Protein AF-A0A4R5DA69-F1 (afdb_monomer_lite)

Sequence (128 aa):
MIDIDRLLYIRHPFDEQHNNQIEALKNFPDHMKEPMAQTFRFGNASYRYYQELDSDPTKEEYEEWLTGLPENIRISEMQRGYQACMGSLPLRRYSLERRDFGMSEYLKKVLNEKDWEDHQKIKNSWNE

Structure (mmCIF, N/CA/C/O backbone):
data_AF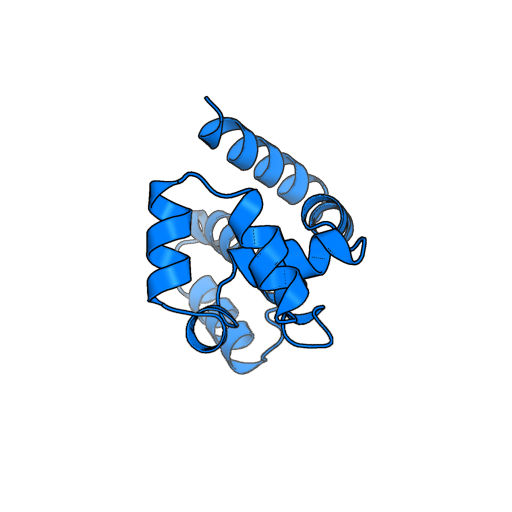-A0A4R5DA69-F1
#
_entry.id   AF-A0A4R5DA69-F1
#
loop_
_atom_site.group_PDB
_atom_site.id
_atom_site.type_symbol
_atom_site.label_atom_id
_atom_site.label_alt_id
_atom_site.label_comp_id
_atom_site.label_asym_id
_atom_site.label_entity_id
_atom_site.label_seq_id
_atom_site.pdbx_PDB_ins_code
_atom_site.Cartn_x
_atom_site.Cartn_y
_atom_site.Cartn_z
_atom_site.occupancy
_atom_site.B_iso_or_equiv
_atom_site.auth_seq_id
_atom_site.auth_comp_id
_atom_site.auth_asym_id
_atom_site.auth_atom_id
_atom_site.pdbx_PDB_model_num
ATOM 1 N N . MET A 1 1 ? 19.863 -7.645 -24.103 1.00 61.84 1 MET A N 1
ATOM 2 C CA . MET A 1 1 ? 18.519 -7.144 -23.749 1.00 61.84 1 MET A CA 1
ATOM 3 C C . MET A 1 1 ? 18.304 -7.399 -22.274 1.00 61.84 1 MET A C 1
ATOM 5 O O . MET A 1 1 ? 18.609 -8.497 -21.830 1.00 61.84 1 MET A O 1
ATOM 9 N N . ILE A 1 2 ? 17.852 -6.392 -21.529 1.00 72.50 2 ILE A N 1
ATOM 10 C CA . ILE A 1 2 ? 17.454 -6.568 -20.130 1.00 72.50 2 ILE A CA 1
ATOM 11 C C . ILE A 1 2 ? 16.219 -7.475 -20.097 1.00 72.50 2 ILE A C 1
ATOM 13 O O . ILE A 1 2 ? 15.290 -7.272 -20.878 1.00 72.50 2 ILE A O 1
ATOM 17 N N . ASP A 1 3 ? 16.239 -8.479 -19.226 1.00 84.06 3 ASP A N 1
ATOM 18 C CA . ASP A 1 3 ? 15.112 -9.379 -18.991 1.00 84.06 3 ASP A CA 1
ATOM 19 C C . ASP A 1 3 ? 14.064 -8.660 -18.128 1.00 84.06 3 ASP A C 1
ATOM 21 O O . ASP A 1 3 ? 14.208 -8.551 -16.910 1.00 84.06 3 ASP A O 1
ATOM 25 N N . ILE A 1 4 ? 13.044 -8.101 -18.783 1.00 82.88 4 ILE A N 1
ATOM 26 C CA . ILE A 1 4 ? 12.005 -7.280 -18.143 1.00 82.88 4 ILE A CA 1
ATOM 27 C C . ILE A 1 4 ? 11.120 -8.118 -17.216 1.00 82.88 4 ILE A C 1
ATOM 29 O O . ILE A 1 4 ? 10.700 -7.620 -16.172 1.00 82.88 4 ILE A O 1
ATOM 33 N N . ASP A 1 5 ? 10.889 -9.389 -17.541 1.00 78.00 5 ASP A N 1
ATOM 34 C CA . ASP A 1 5 ? 10.085 -10.270 -16.694 1.00 78.00 5 ASP A CA 1
ATOM 35 C C . ASP A 1 5 ? 10.817 -10.565 -15.381 1.00 78.00 5 ASP A C 1
ATOM 37 O O . ASP A 1 5 ? 10.209 -10.555 -14.308 1.00 78.00 5 ASP A O 1
ATOM 41 N N . ARG A 1 6 ? 12.150 -10.699 -15.430 1.00 86.50 6 ARG A N 1
ATOM 42 C CA . ARG A 1 6 ? 12.980 -10.777 -14.221 1.00 86.50 6 ARG A CA 1
ATOM 43 C C . ARG A 1 6 ? 12.952 -9.485 -13.397 1.00 86.50 6 ARG A C 1
ATOM 45 O O . ARG A 1 6 ? 13.023 -9.555 -12.168 1.00 86.50 6 ARG A O 1
ATOM 52 N N . LEU A 1 7 ? 12.828 -8.317 -14.035 1.00 90.81 7 LEU A N 1
ATOM 53 C CA . LEU A 1 7 ? 12.725 -7.036 -13.325 1.00 90.81 7 LEU A CA 1
ATOM 54 C C . LEU A 1 7 ? 11.431 -6.900 -12.515 1.00 90.81 7 LEU A C 1
ATOM 56 O O . LEU A 1 7 ? 11.423 -6.191 -11.511 1.00 90.81 7 LEU A O 1
ATOM 60 N N . LEU A 1 8 ? 10.341 -7.560 -12.907 1.00 93.88 8 LEU A N 1
ATOM 61 C CA . LEU A 1 8 ? 9.040 -7.462 -12.234 1.00 93.88 8 LEU A CA 1
ATOM 62 C C . LEU A 1 8 ? 8.647 -8.757 -11.515 1.00 93.88 8 LEU A C 1
ATOM 64 O O . LEU A 1 8 ? 7.510 -9.220 -11.614 1.00 93.88 8 LEU A O 1
ATOM 68 N N . TYR A 1 9 ? 9.570 -9.311 -10.721 1.00 94.88 9 TYR A N 1
ATOM 69 C CA . TYR A 1 9 ? 9.323 -10.529 -9.936 1.00 94.88 9 TYR A CA 1
ATOM 70 C C . TYR A 1 9 ? 8.154 -10.399 -8.937 1.00 94.88 9 TYR A C 1
ATOM 72 O O . TYR A 1 9 ? 7.528 -11.396 -8.581 1.00 94.88 9 TYR A O 1
ATOM 80 N N . ILE A 1 10 ? 7.801 -9.174 -8.530 1.00 96.00 10 ILE A N 1
ATOM 81 C CA . ILE A 1 10 ? 6.543 -8.883 -7.829 1.00 96.00 10 ILE A CA 1
ATOM 82 C C . ILE A 1 10 ? 5.540 -8.333 -8.841 1.00 96.00 10 ILE A C 1
ATOM 84 O O . ILE A 1 10 ? 5.563 -7.144 -9.168 1.00 96.00 10 ILE A O 1
ATOM 88 N N . ARG A 1 11 ? 4.648 -9.194 -9.340 1.00 95.44 11 ARG A N 1
ATOM 89 C CA . ARG A 1 11 ? 3.614 -8.798 -10.314 1.00 95.44 11 ARG A CA 1
ATOM 90 C C . ARG A 1 11 ? 2.510 -7.956 -9.663 1.00 95.44 11 ARG A C 1
ATOM 92 O O . ARG A 1 11 ? 2.227 -8.090 -8.476 1.00 95.44 11 ARG A O 1
ATOM 99 N N . HIS A 1 12 ? 1.799 -7.154 -10.440 1.00 96.56 12 HIS A N 1
ATOM 100 C CA . HIS A 1 12 ? 0.503 -6.642 -9.991 1.00 96.56 12 HIS A CA 1
ATOM 101 C C . HIS A 1 12 ? -0.499 -7.820 -9.916 1.00 96.56 12 HIS A C 1
ATOM 103 O O . HIS A 1 12 ? -0.348 -8.758 -10.700 1.00 96.56 12 HIS A O 1
ATOM 109 N N . PRO A 1 13 ? -1.474 -7.853 -8.984 1.00 95.44 13 PRO A N 1
ATOM 110 C CA . PRO A 1 13 ? -2.467 -8.938 -8.933 1.00 95.44 13 PRO A CA 1
ATOM 111 C C . PRO A 1 13 ? -3.415 -8.970 -10.142 1.00 95.44 13 PRO A C 1
ATOM 113 O O . PRO A 1 13 ? -3.991 -10.009 -10.439 1.00 95.44 13 PRO A O 1
ATOM 116 N N . PHE A 1 14 ? -3.566 -7.846 -10.841 1.00 96.44 14 PHE A N 1
ATOM 117 C CA . PHE A 1 14 ? -4.343 -7.748 -12.078 1.00 96.44 14 PHE A CA 1
ATOM 118 C C . PHE A 1 14 ? -3.431 -7.749 -13.309 1.00 96.44 14 PHE A C 1
ATOM 120 O O . PHE A 1 14 ? -2.486 -6.954 -13.382 1.00 96.44 14 PHE A O 1
ATOM 127 N N . ASP A 1 15 ? -3.745 -8.611 -14.277 1.00 96.44 15 ASP A N 1
ATOM 128 C CA . ASP A 1 15 ? -2.926 -8.833 -15.473 1.00 96.44 15 ASP A CA 1
ATOM 129 C C . ASP A 1 15 ? -2.806 -7.594 -16.359 1.00 96.44 15 ASP A C 1
ATOM 131 O O . ASP A 1 15 ? -1.725 -7.317 -16.872 1.00 96.44 15 ASP A O 1
ATOM 135 N N . GLU A 1 16 ? -3.879 -6.816 -16.511 1.00 97.38 16 GLU A N 1
ATOM 136 C CA . GLU A 1 16 ? -3.865 -5.593 -17.320 1.00 97.38 16 GLU A CA 1
ATOM 137 C C . GLU A 1 16 ? -2.817 -4.598 -16.799 1.00 97.38 16 GLU A C 1
ATOM 139 O O . GLU A 1 16 ? -1.941 -4.151 -17.538 1.00 97.38 16 GLU A O 1
ATOM 144 N N . GLN A 1 17 ? -2.843 -4.308 -15.499 1.00 97.50 17 GLN A N 1
ATOM 145 C CA . GLN A 1 17 ? -1.903 -3.399 -14.849 1.00 97.50 17 GLN A CA 1
ATOM 146 C C . GLN A 1 17 ? -0.477 -3.948 -14.903 1.00 97.50 17 GLN A C 1
ATOM 148 O O . GLN A 1 17 ? 0.463 -3.184 -15.116 1.00 97.50 17 GLN A O 1
ATOM 153 N N . HIS A 1 18 ? -0.298 -5.261 -14.748 1.00 96.56 18 HIS A N 1
ATOM 154 C CA . HIS A 1 18 ? 1.023 -5.862 -14.862 1.00 96.56 18 HIS A CA 1
ATOM 155 C C . HIS A 1 18 ? 1.589 -5.761 -16.287 1.00 96.56 18 HIS A C 1
ATOM 157 O O . HIS A 1 18 ? 2.745 -5.377 -16.468 1.00 96.56 18 HIS A O 1
ATOM 163 N N . ASN A 1 19 ? 0.774 -6.038 -17.305 1.00 96.00 19 ASN A N 1
ATOM 164 C CA . ASN A 1 19 ? 1.176 -5.904 -18.703 1.00 96.00 19 ASN A CA 1
ATOM 165 C C . ASN A 1 19 ? 1.493 -4.441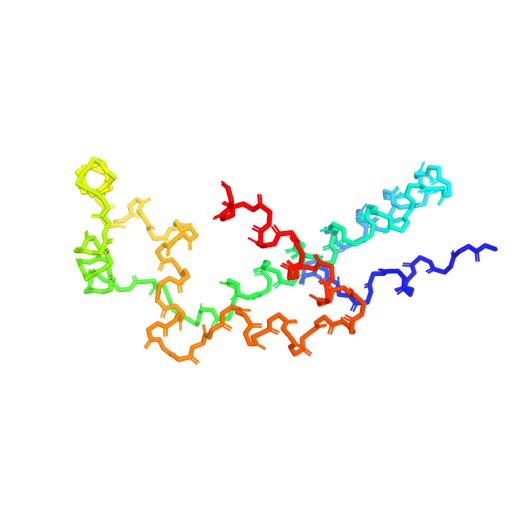 -19.048 1.00 96.00 19 ASN A C 1
ATOM 167 O O . ASN A 1 19 ? 2.498 -4.172 -19.701 1.00 96.00 19 ASN A O 1
ATOM 171 N N . ASN A 1 20 ? 0.722 -3.484 -18.521 1.00 97.12 20 ASN A N 1
ATOM 172 C CA . ASN A 1 20 ? 1.015 -2.057 -18.667 1.00 97.12 20 ASN A CA 1
ATOM 173 C C . ASN A 1 20 ? 2.374 -1.672 -18.047 1.00 97.12 20 ASN A C 1
ATOM 175 O O . ASN A 1 20 ? 3.103 -0.869 -18.628 1.00 97.12 20 ASN A O 1
ATOM 179 N N . GLN A 1 21 ? 2.756 -2.260 -16.905 1.00 97.25 21 GLN A N 1
ATOM 180 C CA . GLN A 1 21 ? 4.083 -2.057 -16.302 1.00 97.25 21 GLN A CA 1
ATOM 181 C C . GLN A 1 21 ? 5.207 -2.629 -17.181 1.00 97.25 21 GLN A C 1
ATOM 183 O O . GLN A 1 21 ? 6.230 -1.968 -17.360 1.00 97.25 21 GLN A O 1
ATOM 188 N N . ILE A 1 22 ? 5.016 -3.819 -17.766 1.00 96.12 22 ILE A N 1
ATOM 189 C CA . ILE A 1 22 ? 5.971 -4.417 -18.716 1.00 96.12 22 ILE A CA 1
ATOM 190 C C . ILE A 1 22 ? 6.162 -3.504 -19.933 1.00 96.12 22 ILE A C 1
ATOM 192 O O . ILE A 1 22 ? 7.298 -3.198 -20.302 1.00 96.12 22 ILE A O 1
ATOM 196 N N . GLU A 1 23 ? 5.069 -3.043 -20.545 1.00 95.94 23 GLU A N 1
ATOM 197 C CA . GLU A 1 23 ? 5.132 -2.154 -21.709 1.00 95.94 23 GLU A CA 1
ATOM 198 C C . GLU A 1 23 ? 5.770 -0.804 -21.364 1.00 95.94 23 GLU A C 1
ATOM 200 O O . GLU A 1 23 ? 6.585 -0.288 -22.132 1.00 95.94 23 GLU A O 1
ATOM 205 N N . ALA A 1 24 ? 5.493 -0.251 -20.181 1.00 95.62 24 ALA A N 1
ATOM 206 C CA . ALA A 1 24 ? 6.176 0.948 -19.708 1.00 95.62 24 ALA A CA 1
ATOM 207 C C . ALA A 1 24 ? 7.696 0.720 -19.604 1.00 95.62 24 ALA A C 1
ATOM 209 O O . ALA A 1 24 ? 8.475 1.506 -20.143 1.00 95.62 24 ALA A O 1
ATOM 210 N N . LEU A 1 25 ? 8.136 -0.386 -18.989 1.00 96.00 25 LEU A N 1
ATOM 211 C CA . LEU A 1 25 ? 9.559 -0.727 -18.859 1.00 96.00 25 LEU A CA 1
ATOM 212 C C . LEU A 1 25 ? 10.259 -0.941 -20.203 1.00 96.00 25 LEU A C 1
ATOM 214 O O . LEU A 1 25 ? 11.422 -0.562 -20.333 1.00 96.00 25 LEU A O 1
ATOM 218 N N . LYS A 1 26 ? 9.581 -1.498 -21.213 1.00 94.50 26 LYS A N 1
ATOM 219 C CA . LYS A 1 26 ? 10.138 -1.625 -22.574 1.00 94.50 26 LYS A CA 1
ATOM 220 C C . LYS A 1 26 ? 10.477 -0.264 -23.183 1.00 94.50 26 LYS A C 1
ATOM 222 O O . LYS A 1 26 ? 11.487 -0.154 -23.875 1.00 94.50 26 LYS A O 1
ATOM 227 N N . ASN A 1 27 ? 9.658 0.745 -22.888 1.00 95.00 27 ASN A N 1
ATOM 228 C CA . ASN A 1 27 ? 9.758 2.088 -23.454 1.00 95.00 27 ASN A CA 1
ATOM 229 C C . ASN A 1 27 ? 10.662 3.042 -22.654 1.00 95.00 27 ASN A C 1
ATOM 231 O O . ASN A 1 27 ? 11.058 4.084 -23.177 1.00 95.00 27 ASN A O 1
ATOM 235 N N . PHE A 1 28 ? 11.023 2.710 -21.410 1.00 94.12 28 PHE A N 1
ATOM 236 C CA . PHE A 1 28 ? 11.980 3.510 -20.644 1.00 94.12 28 PHE A CA 1
ATOM 237 C C . PHE A 1 28 ? 13.415 3.385 -21.191 1.00 94.12 28 PHE A C 1
ATOM 239 O O . PHE A 1 28 ? 13.810 2.312 -21.656 1.00 94.12 28 PHE A O 1
ATOM 246 N N . PRO A 1 29 ? 14.248 4.441 -21.076 1.00 95.19 29 PRO A N 1
ATOM 247 C CA . PRO A 1 29 ? 15.689 4.333 -21.293 1.00 95.19 29 PRO A CA 1
ATOM 248 C C . PRO A 1 29 ? 16.313 3.261 -20.391 1.00 95.19 29 PRO A C 1
ATOM 250 O O . PRO A 1 29 ? 15.893 3.110 -19.246 1.00 95.19 29 PRO A O 1
ATOM 253 N N . ASP A 1 30 ? 17.355 2.564 -20.856 1.00 92.81 30 ASP A N 1
ATOM 254 C CA . ASP A 1 30 ? 17.955 1.438 -20.114 1.00 92.81 30 ASP A CA 1
ATOM 255 C C . ASP A 1 30 ? 18.367 1.799 -18.676 1.00 92.81 30 ASP A C 1
ATOM 257 O O . ASP A 1 30 ? 18.118 1.024 -17.755 1.00 92.81 30 ASP A O 1
ATOM 261 N N . HIS A 1 31 ? 18.908 3.002 -18.455 1.00 93.50 31 HIS A N 1
ATOM 262 C CA . HIS A 1 31 ? 19.303 3.479 -17.123 1.00 93.50 31 HIS A CA 1
ATOM 263 C C . HIS A 1 31 ? 18.118 3.753 -16.175 1.00 93.50 31 HIS A C 1
ATOM 265 O O . HIS A 1 31 ? 18.315 3.841 -14.967 1.00 93.50 31 HIS A O 1
ATOM 271 N N . MET A 1 32 ? 16.895 3.873 -16.703 1.00 95.12 32 MET A N 1
ATOM 272 C CA . MET A 1 32 ? 15.668 4.103 -15.931 1.00 95.12 32 MET A CA 1
ATOM 273 C C . MET A 1 32 ? 14.882 2.820 -15.649 1.00 95.12 32 MET A C 1
ATOM 275 O O . MET A 1 32 ? 14.018 2.827 -14.773 1.00 95.12 32 MET A O 1
ATOM 279 N N . LYS A 1 33 ? 15.164 1.720 -16.360 1.00 95.31 33 LYS A N 1
ATOM 280 C CA . LYS A 1 33 ? 14.378 0.480 -16.250 1.00 95.31 33 LYS A CA 1
ATOM 281 C C . LYS A 1 33 ? 14.425 -0.116 -14.849 1.00 95.31 33 LYS A C 1
ATOM 283 O O . LYS A 1 33 ? 13.377 -0.418 -14.294 1.00 95.31 33 LYS A O 1
ATOM 288 N N . GLU A 1 34 ? 15.611 -0.247 -14.261 1.00 95.25 34 GLU A N 1
ATOM 289 C CA . GLU A 1 34 ? 15.759 -0.801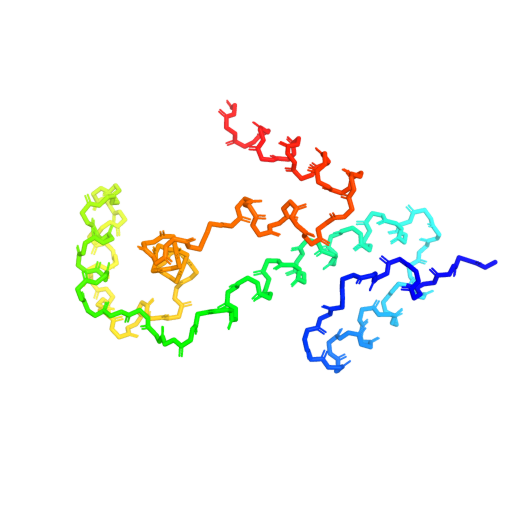 -12.907 1.00 95.25 34 GLU A CA 1
ATOM 290 C C . GLU A 1 34 ? 15.135 0.084 -11.813 1.00 95.25 34 GLU A C 1
ATOM 292 O O . GLU A 1 34 ? 14.304 -0.423 -11.057 1.00 95.25 34 GLU A O 1
ATOM 297 N N . PRO A 1 35 ? 15.431 1.400 -11.737 1.00 94.81 35 PRO A N 1
ATOM 298 C CA . PRO A 1 35 ? 14.781 2.285 -10.766 1.00 94.81 35 PRO A CA 1
ATOM 299 C C . PRO A 1 35 ? 13.249 2.283 -10.868 1.00 94.81 35 PRO A C 1
ATOM 301 O O . PRO A 1 35 ? 12.540 2.250 -9.857 1.00 94.81 35 PRO A O 1
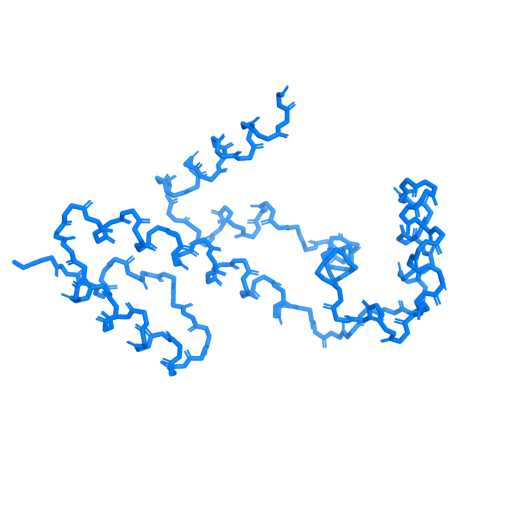ATOM 304 N N . MET A 1 36 ? 12.717 2.278 -12.094 1.00 96.44 36 MET A N 1
ATOM 305 C CA . MET A 1 36 ? 11.273 2.237 -12.305 1.00 96.44 36 MET A CA 1
ATOM 306 C C . MET A 1 36 ? 10.682 0.877 -11.925 1.00 96.44 36 MET A C 1
ATOM 308 O O . MET A 1 36 ? 9.654 0.815 -11.252 1.00 96.44 36 MET A O 1
ATOM 312 N N . ALA A 1 37 ? 11.351 -0.220 -12.288 1.00 97.06 37 ALA A N 1
ATOM 313 C CA . ALA A 1 37 ? 10.925 -1.554 -11.895 1.00 97.06 37 ALA A CA 1
ATOM 314 C C . ALA A 1 37 ? 10.908 -1.705 -10.368 1.00 97.06 37 ALA A C 1
ATOM 316 O O . ALA A 1 37 ? 9.946 -2.249 -9.837 1.00 97.06 37 ALA A O 1
ATOM 317 N N . GLN A 1 38 ? 11.893 -1.160 -9.646 1.00 96.62 38 GLN A N 1
ATOM 318 C CA . GLN A 1 38 ? 11.892 -1.148 -8.178 1.00 96.62 38 GLN A CA 1
ATOM 319 C C . GLN A 1 38 ? 10.662 -0.429 -7.612 1.00 96.62 38 GLN A C 1
ATOM 321 O O . GLN A 1 38 ? 9.995 -0.954 -6.720 1.00 96.62 38 GLN A O 1
ATOM 326 N N . THR A 1 39 ? 10.307 0.723 -8.182 1.00 96.50 39 THR A N 1
ATOM 327 C CA . THR A 1 39 ? 9.105 1.467 -7.780 1.00 96.50 39 THR A CA 1
ATOM 328 C C . THR A 1 39 ? 7.838 0.639 -8.015 1.00 96.50 39 THR A C 1
ATOM 330 O O . THR A 1 39 ? 6.982 0.554 -7.132 1.00 96.50 39 THR A O 1
ATOM 333 N N . PHE A 1 40 ? 7.733 -0.042 -9.161 1.00 97.56 40 PHE A N 1
ATOM 334 C CA . PHE A 1 40 ? 6.628 -0.965 -9.424 1.00 97.56 40 PHE A CA 1
ATOM 335 C C . PHE A 1 40 ? 6.600 -2.136 -8.446 1.00 97.56 40 PHE A C 1
ATOM 337 O O . PHE A 1 40 ? 5.527 -2.482 -7.964 1.00 97.56 40 PHE A O 1
ATOM 344 N N . ARG A 1 41 ? 7.746 -2.717 -8.085 1.00 97.94 41 ARG A N 1
ATOM 345 C CA . ARG A 1 41 ? 7.805 -3.817 -7.112 1.00 97.94 41 ARG A CA 1
ATOM 346 C C . ARG A 1 41 ? 7.341 -3.383 -5.723 1.00 97.94 41 ARG A C 1
ATOM 348 O O . ARG A 1 41 ? 6.540 -4.094 -5.120 1.00 97.94 41 ARG A O 1
ATOM 355 N N . PHE A 1 42 ? 7.754 -2.207 -5.247 1.00 97.12 42 PHE A N 1
ATOM 356 C CA . PHE A 1 42 ? 7.272 -1.644 -3.979 1.00 97.12 42 PHE A CA 1
ATOM 357 C C . PHE A 1 42 ? 5.772 -1.350 -4.007 1.00 97.12 42 PHE A C 1
ATOM 359 O O . PHE A 1 42 ? 5.053 -1.710 -3.069 1.00 97.12 42 PHE A O 1
ATOM 366 N N . GLY A 1 43 ? 5.290 -0.747 -5.096 1.00 96.00 43 GLY A N 1
ATOM 367 C CA . GLY A 1 43 ? 3.869 -0.478 -5.298 1.00 96.00 43 GLY A CA 1
ATOM 368 C C . GLY A 1 43 ? 3.041 -1.762 -5.334 1.00 96.00 43 GLY A C 1
ATOM 369 O O . GLY A 1 43 ? 2.053 -1.874 -4.614 1.00 96.00 43 GLY A O 1
ATOM 370 N N . ASN A 1 44 ? 3.479 -2.762 -6.100 1.00 97.69 44 ASN A N 1
ATOM 371 C CA . ASN A 1 44 ? 2.802 -4.050 -6.238 1.00 97.69 44 ASN A CA 1
ATOM 372 C C . ASN A 1 44 ? 2.779 -4.821 -4.913 1.00 97.69 44 ASN A C 1
ATOM 374 O O . ASN A 1 44 ? 1.735 -5.352 -4.541 1.00 97.69 44 ASN A O 1
ATOM 378 N N . ALA A 1 45 ? 3.897 -4.860 -4.181 1.00 97.38 45 ALA A N 1
ATOM 379 C CA . ALA A 1 45 ? 3.961 -5.496 -2.867 1.00 97.38 45 ALA A CA 1
ATOM 380 C C . ALA A 1 45 ? 3.011 -4.810 -1.873 1.00 97.38 45 ALA A C 1
ATOM 382 O O . ALA A 1 45 ? 2.204 -5.474 -1.228 1.00 97.38 45 ALA A O 1
ATOM 383 N N . SER A 1 46 ? 3.039 -3.477 -1.812 1.00 95.38 46 SER A N 1
ATOM 384 C CA . SER A 1 46 ? 2.149 -2.707 -0.935 1.00 95.38 46 SER A CA 1
ATOM 385 C C . SER A 1 46 ? 0.681 -2.891 -1.311 1.00 95.38 46 SER A C 1
ATOM 387 O O . SER A 1 46 ? -0.162 -3.058 -0.437 1.00 95.38 46 SER A O 1
ATOM 389 N N . TYR A 1 47 ? 0.359 -2.903 -2.605 1.00 95.69 47 TYR A N 1
ATOM 390 C CA . TYR A 1 47 ? -1.005 -3.127 -3.070 1.00 95.69 47 TYR A CA 1
ATOM 391 C C . TYR A 1 47 ? -1.515 -4.504 -2.644 1.00 95.69 47 TYR A C 1
ATOM 393 O O . TYR A 1 47 ? -2.600 -4.601 -2.077 1.00 95.69 47 TYR A O 1
ATOM 401 N N . ARG A 1 48 ? -0.712 -5.554 -2.865 1.00 95.88 48 ARG A N 1
ATOM 402 C CA . ARG A 1 48 ? -1.047 -6.924 -2.459 1.00 95.88 48 ARG A CA 1
ATOM 403 C C . ARG A 1 48 ? -1.259 -7.031 -0.953 1.00 95.88 48 ARG A C 1
ATOM 405 O O . ARG A 1 48 ? -2.262 -7.603 -0.563 1.00 95.88 48 ARG A O 1
ATOM 412 N N . TYR A 1 49 ? -0.413 -6.403 -0.133 1.00 96.31 49 TYR A N 1
ATOM 413 C CA . TYR A 1 49 ? -0.606 -6.340 1.323 1.00 96.31 49 TYR A CA 1
ATOM 414 C C . TYR A 1 49 ? -2.014 -5.858 1.705 1.00 96.31 49 TYR A C 1
ATOM 416 O O . TYR A 1 49 ? -2.680 -6.475 2.527 1.00 96.31 49 TYR A O 1
ATOM 424 N N . TYR A 1 50 ? -2.514 -4.796 1.067 1.00 94.25 50 TYR A N 1
ATOM 425 C CA . TYR A 1 50 ? -3.863 -4.290 1.341 1.00 94.25 50 TYR A CA 1
ATOM 426 C C . TYR A 1 50 ? -4.996 -5.187 0.825 1.00 94.25 50 TYR A C 1
ATOM 428 O O . TYR A 1 50 ? -6.140 -4.985 1.240 1.00 94.25 50 TYR A O 1
ATOM 436 N N . GLN A 1 51 ? -4.711 -6.127 -0.080 1.00 92.00 51 GLN A N 1
ATOM 437 C CA . GLN A 1 51 ? -5.669 -7.128 -0.561 1.00 92.00 51 GLN A CA 1
ATOM 438 C C . GLN A 1 51 ? -5.778 -8.339 0.376 1.00 92.00 51 GLN A C 1
ATOM 440 O O . GLN A 1 51 ? -6.768 -9.050 0.295 1.00 92.00 51 GLN A O 1
ATOM 445 N N . GLU A 1 52 ? -4.822 -8.542 1.290 1.00 90.06 52 GLU A N 1
ATOM 446 C CA . GLU A 1 52 ? -4.867 -9.607 2.316 1.00 90.06 52 GLU A CA 1
ATOM 447 C C . GLU A 1 52 ? -5.950 -9.347 3.378 1.00 90.06 52 GLU A C 1
ATOM 449 O O . GLU A 1 52 ? -6.209 -10.169 4.252 1.00 90.06 52 GLU A O 1
ATOM 454 N N . LEU A 1 53 ? -6.581 -8.172 3.343 1.00 86.19 53 LEU A N 1
ATOM 455 C CA . LEU A 1 53 ? -7.678 -7.845 4.234 1.00 86.19 53 LEU A CA 1
ATOM 456 C C . LEU A 1 53 ? -8.947 -8.584 3.772 1.00 86.19 53 LEU A C 1
ATOM 458 O O . LEU A 1 53 ? -9.695 -8.069 2.942 1.00 86.19 53 LEU A O 1
ATOM 462 N N . ASP A 1 54 ? -9.195 -9.758 4.358 1.00 81.50 54 ASP A N 1
ATOM 463 C CA . ASP A 1 54 ? -10.327 -10.648 4.036 1.00 81.50 54 ASP A CA 1
ATOM 464 C C . ASP A 1 54 ? -11.716 -10.019 4.245 1.00 81.50 54 ASP A C 1
ATOM 466 O O . ASP A 1 54 ? -12.713 -10.461 3.671 1.00 81.50 54 ASP A O 1
ATOM 470 N N . SER A 1 55 ? -11.803 -8.990 5.088 1.00 83.06 55 SER A N 1
ATOM 471 C CA . SER A 1 55 ? -13.040 -8.265 5.369 1.00 83.06 55 SER A CA 1
ATOM 472 C C . SER A 1 55 ? -12.758 -6.798 5.641 1.00 83.06 55 SER A C 1
ATOM 474 O O . SER A 1 55 ? -11.770 -6.474 6.307 1.00 83.06 55 SER A O 1
ATOM 476 N N . ASP A 1 56 ? -13.669 -5.924 5.215 1.00 90.19 56 ASP A N 1
ATOM 477 C CA . ASP A 1 56 ? -13.560 -4.486 5.454 1.00 90.19 56 ASP A CA 1
ATOM 478 C C . ASP A 1 56 ? -13.297 -4.147 6.934 1.00 90.19 56 ASP A C 1
ATOM 480 O O . ASP A 1 56 ? -13.672 -4.918 7.833 1.00 90.19 56 ASP A O 1
ATOM 484 N N . PRO A 1 57 ? -12.646 -2.998 7.207 1.00 94.50 57 PRO A N 1
ATOM 485 C CA . PRO A 1 57 ? -12.470 -2.511 8.566 1.00 94.50 57 PRO A CA 1
ATOM 486 C C . PRO A 1 57 ? -13.802 -2.450 9.306 1.00 94.50 57 PRO A C 1
ATOM 488 O O . PRO A 1 57 ? -14.784 -1.932 8.769 1.00 94.50 57 PRO A O 1
ATOM 491 N N . THR A 1 58 ? -13.857 -2.949 10.537 1.00 95.69 58 THR A N 1
ATOM 492 C CA . THR A 1 58 ? -15.085 -2.891 11.340 1.00 95.69 58 THR A CA 1
ATOM 493 C C . THR A 1 58 ? -15.294 -1.489 11.914 1.00 95.69 58 THR A C 1
ATOM 495 O O . THR A 1 58 ? -14.375 -0.669 11.982 1.00 95.69 58 THR A O 1
ATOM 498 N N . LYS A 1 59 ? -16.521 -1.192 12.359 1.00 96.44 59 LYS A N 1
ATOM 499 C CA . LYS A 1 59 ? -16.802 0.072 13.052 1.00 96.44 59 LYS A CA 1
ATOM 500 C C . LYS A 1 59 ? -15.988 0.208 14.348 1.00 96.44 59 LYS A C 1
ATOM 502 O O . LYS A 1 59 ? -15.531 1.302 14.652 1.00 96.44 59 LYS A O 1
ATOM 507 N N . GLU A 1 60 ? -15.785 -0.893 15.065 1.00 96.94 60 GLU A N 1
ATOM 508 C CA . GLU A 1 60 ? -14.968 -0.931 16.283 1.00 96.94 60 GLU A CA 1
ATOM 509 C C . GLU A 1 60 ? -13.497 -0.619 15.978 1.00 96.94 60 GLU A C 1
ATOM 511 O O . GLU A 1 60 ? -12.898 0.224 16.637 1.00 96.94 60 GLU A O 1
ATOM 516 N N . GLU A 1 61 ? -12.934 -1.218 14.923 1.00 96.62 61 GLU A N 1
ATOM 517 C CA . GLU A 1 61 ? -11.572 -0.915 14.468 1.00 96.62 61 GLU A CA 1
ATOM 518 C C . GLU A 1 61 ? -11.422 0.555 14.058 1.00 96.62 61 GLU A C 1
ATOM 520 O O . GLU A 1 61 ? -10.408 1.175 14.363 1.00 96.62 61 GLU A O 1
ATOM 525 N N . TYR A 1 62 ? -12.433 1.133 13.404 1.00 97.50 62 TYR A N 1
ATOM 526 C CA . TYR A 1 62 ? -12.460 2.561 13.085 1.00 97.50 62 TYR A CA 1
ATOM 527 C C . TYR A 1 62 ? -12.467 3.438 14.342 1.00 97.50 62 TYR A C 1
ATOM 529 O O . TYR A 1 62 ? -11.681 4.379 14.430 1.00 97.50 62 TYR A O 1
ATOM 537 N N . GLU A 1 63 ? -13.329 3.140 15.315 1.00 97.56 63 GLU A N 1
ATOM 538 C CA . GLU A 1 63 ? -13.412 3.899 16.566 1.00 97.56 63 GLU A CA 1
ATOM 539 C C . GLU A 1 63 ? -12.110 3.805 17.371 1.00 97.56 63 GLU A C 1
ATOM 541 O O . GLU A 1 63 ? -11.638 4.824 17.874 1.00 97.56 63 GLU A O 1
ATOM 546 N N . GLU A 1 64 ? -11.484 2.628 17.433 1.00 97.31 64 GLU A N 1
ATOM 547 C CA . GLU A 1 64 ? -10.194 2.448 18.101 1.00 97.31 64 GLU A CA 1
ATOM 548 C C . GLU A 1 64 ? -9.064 3.172 17.360 1.00 97.31 64 GLU A C 1
ATOM 550 O O . GLU A 1 64 ? -8.297 3.911 17.981 1.00 97.31 64 GLU A O 1
ATOM 555 N N . TRP A 1 65 ? -9.004 3.047 16.031 1.00 97.12 65 TRP A N 1
ATOM 556 C CA . TRP A 1 65 ? -8.040 3.753 15.186 1.00 97.12 65 TRP A CA 1
ATOM 557 C C . TRP A 1 65 ? -8.076 5.267 15.414 1.00 97.12 65 TRP A C 1
ATOM 559 O O . TRP A 1 65 ? -7.024 5.886 15.582 1.00 97.12 65 TRP A O 1
ATOM 569 N N . LEU A 1 66 ? -9.273 5.861 15.499 1.00 97.56 66 LEU A N 1
ATOM 570 C CA . LEU A 1 66 ? -9.445 7.288 15.777 1.00 97.56 66 LEU A CA 1
ATOM 571 C C . LEU A 1 66 ? -8.761 7.724 17.081 1.00 97.56 66 LEU A C 1
ATOM 573 O O . LEU A 1 66 ? -8.272 8.851 17.156 1.00 97.56 66 LEU A O 1
ATOM 577 N N . THR A 1 67 ? -8.705 6.864 18.104 1.00 96.56 67 THR A N 1
ATOM 578 C CA . THR A 1 67 ? -8.086 7.205 19.398 1.00 96.56 67 THR A CA 1
ATOM 579 C C . THR A 1 67 ? -6.572 7.398 19.308 1.00 96.56 67 THR A C 1
ATOM 581 O O . THR A 1 67 ? -6.020 8.184 20.077 1.00 96.56 67 THR A O 1
ATOM 584 N N . GLY A 1 68 ? -5.920 6.741 18.343 1.00 94.31 68 GLY A N 1
ATOM 585 C CA . GLY A 1 68 ? -4.480 6.837 18.100 1.00 94.31 68 GLY A CA 1
ATOM 586 C C . GLY A 1 68 ? -4.067 7.978 17.166 1.00 94.31 68 GLY A C 1
ATOM 587 O O . GLY A 1 68 ? -2.873 8.189 16.955 1.00 94.31 68 GLY A O 1
ATOM 588 N N . LEU A 1 69 ? -5.023 8.711 16.585 1.00 96.00 69 LEU A N 1
ATOM 589 C CA . LEU A 1 69 ? -4.740 9.793 15.643 1.00 96.00 69 LEU A CA 1
ATOM 590 C C . LEU A 1 69 ? -4.482 11.134 16.351 1.00 96.00 69 LEU A C 1
ATOM 592 O O . LEU A 1 69 ? -5.121 11.436 17.364 1.00 96.00 69 LEU A O 1
ATOM 596 N N . PRO A 1 70 ? -3.632 12.004 15.770 1.00 96.81 70 PRO A N 1
ATOM 597 C CA . PRO A 1 70 ? -3.558 13.411 16.154 1.00 96.81 70 PRO A CA 1
ATOM 598 C C . PRO A 1 70 ? -4.938 14.077 16.112 1.00 96.81 70 PRO A C 1
ATOM 600 O O . PRO A 1 70 ? -5.734 13.800 15.214 1.00 96.81 70 PRO A O 1
ATOM 603 N N . GLU A 1 71 ? -5.225 14.975 17.056 1.00 95.88 71 GLU A N 1
ATOM 604 C CA . GLU A 1 71 ? -6.569 15.536 17.263 1.00 95.88 71 GLU A CA 1
ATOM 605 C C . GLU A 1 71 ? -7.188 16.143 15.996 1.00 95.88 71 GLU A C 1
ATOM 607 O O . GLU A 1 71 ? -8.350 15.879 15.690 1.00 95.88 71 GLU A O 1
ATOM 612 N N . ASN A 1 72 ? -6.413 16.905 15.226 1.00 95.75 72 ASN A N 1
ATOM 613 C CA . ASN A 1 72 ? -6.867 17.509 13.975 1.00 95.75 72 ASN A CA 1
ATOM 614 C C . ASN A 1 72 ? -7.264 16.455 12.925 1.00 95.75 72 ASN A C 1
ATOM 616 O O . ASN A 1 72 ? -8.281 16.610 12.250 1.00 95.75 72 ASN A O 1
ATOM 620 N N . ILE A 1 73 ? -6.489 15.371 12.810 1.00 95.62 73 ILE A N 1
ATOM 621 C CA . ILE A 1 73 ? -6.776 14.265 11.889 1.00 95.62 73 ILE A CA 1
ATOM 622 C C . ILE A 1 73 ? -7.992 13.486 12.389 1.00 95.62 73 ILE A C 1
ATOM 624 O O . ILE A 1 73 ? -8.907 13.219 11.616 1.00 95.62 73 ILE A O 1
ATOM 628 N N . ARG A 1 74 ? -8.052 13.192 13.692 1.00 97.19 74 ARG A N 1
ATOM 629 C CA . ARG A 1 74 ? -9.190 12.521 14.325 1.00 97.19 74 ARG A CA 1
ATOM 630 C C . ARG A 1 74 ? -10.498 13.261 14.055 1.00 97.19 74 ARG A C 1
ATOM 632 O O . ARG A 1 74 ? -11.454 12.639 13.610 1.00 97.19 74 ARG A O 1
ATOM 639 N N . ILE A 1 75 ? -10.540 14.578 14.276 1.00 96.88 75 ILE A N 1
ATOM 640 C CA . ILE A 1 75 ? -11.737 15.398 14.025 1.00 96.88 75 ILE A CA 1
ATOM 641 C C . ILE A 1 75 ? -12.146 15.323 12.548 1.00 96.88 75 ILE A C 1
ATOM 643 O O . ILE A 1 75 ? -13.323 15.118 12.255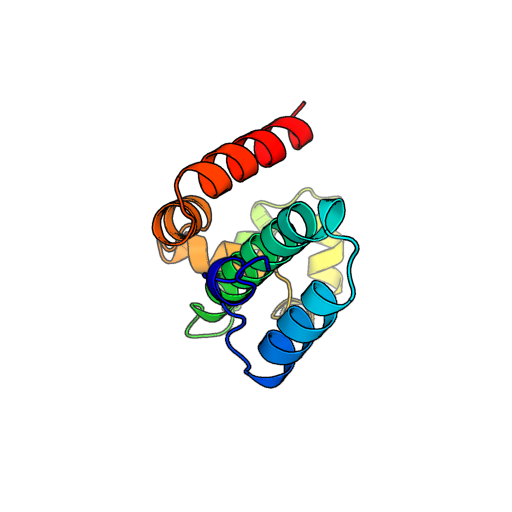 1.00 96.88 75 ILE A O 1
ATOM 647 N N . SER A 1 76 ? -11.189 15.436 11.623 1.00 96.12 76 SER A N 1
ATOM 648 C CA . SER A 1 76 ? -11.448 15.323 10.180 1.00 96.12 76 SER A CA 1
ATOM 649 C C . SER A 1 76 ? -12.038 13.958 9.802 1.00 96.12 76 SER A C 1
ATOM 651 O O . SER A 1 76 ? -13.054 13.877 9.112 1.00 96.12 76 SER A O 1
ATOM 653 N N . GLU A 1 77 ? -11.440 12.866 10.277 1.00 96.25 77 GLU A N 1
ATOM 654 C CA . GLU A 1 77 ? -11.900 11.510 9.963 1.00 96.25 77 GLU A CA 1
ATOM 655 C C . GLU A 1 77 ? -13.232 11.173 10.658 1.00 96.25 77 GLU A C 1
ATOM 657 O O . GLU A 1 77 ? -14.062 10.464 10.086 1.00 96.25 77 GLU A O 1
ATOM 662 N N . MET A 1 78 ? -13.503 11.741 11.839 1.00 96.12 78 MET A N 1
ATOM 663 C CA . MET A 1 78 ? -14.819 11.683 12.490 1.00 96.12 78 MET A CA 1
ATOM 664 C C . MET A 1 78 ? -15.899 12.409 11.683 1.00 96.12 78 MET A C 1
ATOM 666 O O . MET A 1 78 ? -17.003 11.887 11.542 1.00 96.12 78 MET A O 1
ATOM 670 N N . GLN A 1 79 ? -15.596 13.590 11.132 1.00 96.94 79 GLN A N 1
ATOM 671 C CA . GLN A 1 79 ? -16.532 14.348 10.292 1.00 96.94 79 GLN A CA 1
ATOM 672 C C . GLN A 1 79 ? -16.865 13.616 8.987 1.00 96.94 79 GLN A C 1
ATOM 674 O O . GLN A 1 79 ? -18.006 13.671 8.532 1.00 96.94 79 GLN A O 1
ATOM 679 N N . ARG A 1 80 ? -15.891 12.908 8.399 1.00 95.75 80 ARG A N 1
ATOM 680 C CA . ARG A 1 80 ? -16.123 12.027 7.241 1.00 95.75 80 ARG A CA 1
ATOM 681 C C . ARG A 1 80 ? -17.008 10.832 7.596 1.00 95.75 80 ARG A C 1
ATOM 683 O O . ARG A 1 80 ? -17.874 10.457 6.809 1.00 95.75 80 ARG A O 1
ATOM 690 N N . GLY A 1 81 ? -16.790 10.256 8.776 1.00 96.62 81 GLY A N 1
ATOM 691 C CA . GLY A 1 81 ? -17.540 9.119 9.294 1.00 96.62 81 GLY A CA 1
ATOM 692 C C . GLY A 1 81 ? -17.089 7.766 8.733 1.00 96.62 81 GLY A C 1
ATOM 693 O O . GLY A 1 81 ? -16.484 7.663 7.667 1.00 96.62 81 GLY A O 1
ATOM 694 N N . TYR A 1 82 ? -17.439 6.700 9.460 1.00 96.25 82 TYR A N 1
ATOM 695 C CA . TYR A 1 82 ? -16.981 5.324 9.223 1.00 96.25 82 TYR A CA 1
ATOM 696 C C . TYR A 1 82 ? -17.101 4.857 7.763 1.00 96.25 82 TYR A C 1
ATOM 698 O O . TYR A 1 82 ? -16.119 4.413 7.173 1.00 96.25 82 TYR A O 1
ATOM 706 N N . GLN A 1 83 ? -18.283 4.997 7.153 1.00 95.50 83 GLN A N 1
ATOM 707 C CA . GLN A 1 83 ? -18.537 4.500 5.794 1.00 95.50 83 GLN A CA 1
ATOM 708 C C . GLN A 1 83 ? -17.618 5.151 4.749 1.00 95.50 83 GLN A C 1
ATOM 710 O O . GLN A 1 83 ? -17.119 4.475 3.853 1.00 95.50 83 GLN A O 1
ATOM 715 N N . ALA A 1 84 ? -17.326 6.446 4.898 1.00 94.44 84 ALA A N 1
ATOM 716 C CA . ALA A 1 84 ? -16.422 7.171 4.007 1.00 94.44 84 ALA A CA 1
ATOM 717 C C . ALA A 1 84 ? -14.934 6.847 4.247 1.00 94.44 84 ALA A C 1
ATOM 719 O O . ALA A 1 84 ? -14.087 7.200 3.419 1.00 94.44 84 ALA A O 1
ATOM 720 N N . CYS A 1 85 ? -14.604 6.201 5.369 1.00 94.44 85 CYS A N 1
ATOM 721 C CA . CYS A 1 85 ? -13.240 5.839 5.750 1.00 94.44 85 CYS A CA 1
ATOM 722 C C . CYS A 1 85 ? -12.894 4.370 5.452 1.00 94.44 85 CYS A C 1
ATOM 724 O O . CYS A 1 85 ? -11.715 4.035 5.494 1.00 94.44 85 CYS A O 1
ATOM 726 N N . MET A 1 86 ? -13.849 3.501 5.088 1.00 90.69 86 MET A N 1
ATOM 727 C CA . MET A 1 86 ? -13.586 2.064 4.846 1.00 90.69 86 MET A CA 1
ATOM 728 C C . MET A 1 86 ? -12.520 1.801 3.763 1.00 90.69 86 MET A C 1
ATOM 730 O O . MET A 1 86 ? -11.743 0.852 3.858 1.00 90.69 86 MET A O 1
ATOM 734 N N . GLY A 1 87 ? -12.434 2.674 2.753 1.00 88.75 87 GLY A N 1
ATOM 735 C CA . GLY A 1 87 ? -11.406 2.611 1.705 1.00 88.75 87 GLY A CA 1
ATOM 736 C C . GLY A 1 87 ? -10.063 3.261 2.072 1.00 88.75 87 GLY A C 1
ATOM 737 O O . GLY A 1 87 ? -9.135 3.241 1.267 1.00 88.75 87 GLY A O 1
ATOM 738 N N . SER A 1 88 ? -9.944 3.868 3.255 1.00 92.25 88 SER A N 1
ATOM 739 C CA . SER A 1 88 ? -8.744 4.587 3.692 1.00 92.25 88 SER A CA 1
ATOM 740 C C . SER A 1 88 ? -7.592 3.614 3.946 1.00 92.25 88 SER A C 1
ATOM 742 O O . SER A 1 88 ? -7.711 2.712 4.774 1.00 92.25 88 SER A O 1
ATOM 744 N N . LEU A 1 89 ? 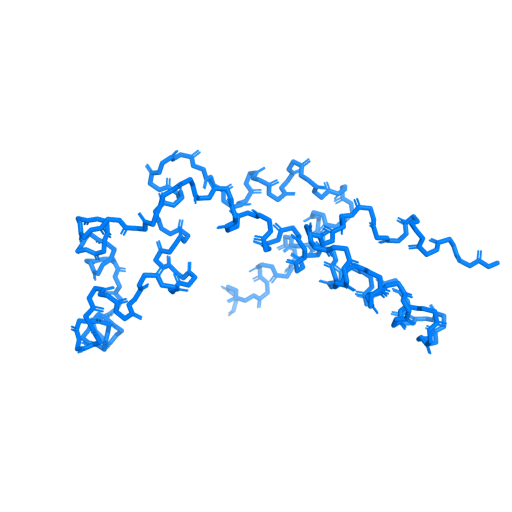-6.455 3.805 3.266 1.00 92.88 89 LEU A N 1
ATOM 745 C CA . LEU A 1 89 ? -5.269 2.962 3.465 1.00 92.88 89 LEU A CA 1
ATOM 746 C C . LEU A 1 89 ? -4.787 2.953 4.929 1.00 92.88 89 LEU A C 1
ATOM 748 O O . LEU A 1 89 ? -4.521 1.861 5.425 1.00 92.88 89 LEU A O 1
ATOM 752 N N . PRO A 1 90 ? -4.729 4.091 5.656 1.00 94.12 90 PRO A N 1
ATOM 753 C CA . PRO A 1 90 ? -4.430 4.088 7.089 1.00 94.12 90 PRO A CA 1
ATOM 754 C C . PRO A 1 90 ? -5.343 3.186 7.927 1.00 94.12 90 PRO A C 1
ATOM 756 O O . PRO A 1 90 ? -4.840 2.409 8.733 1.00 94.12 90 PRO A O 1
ATOM 759 N N . LEU A 1 91 ? -6.662 3.245 7.715 1.00 95.75 91 LEU A N 1
ATOM 760 C CA . LEU A 1 91 ? -7.609 2.415 8.463 1.00 95.75 91 LEU A CA 1
ATOM 761 C C . LEU A 1 91 ? -7.459 0.935 8.091 1.00 95.75 91 LEU A C 1
ATOM 763 O O . LEU A 1 91 ? -7.386 0.082 8.966 1.00 95.75 91 LEU A O 1
ATOM 767 N N . ARG A 1 92 ? -7.341 0.623 6.796 1.00 95.88 92 ARG A N 1
ATOM 768 C CA . ARG A 1 92 ? -7.111 -0.754 6.329 1.00 95.88 92 ARG A CA 1
ATOM 769 C C . ARG A 1 92 ? -5.806 -1.326 6.876 1.00 95.88 92 ARG A C 1
ATOM 771 O O . ARG A 1 92 ? -5.771 -2.483 7.281 1.00 95.88 92 ARG A O 1
ATOM 778 N N . ARG A 1 93 ? -4.742 -0.515 6.917 1.00 95.44 93 ARG A N 1
ATOM 779 C CA . ARG A 1 93 ? -3.461 -0.898 7.518 1.00 95.44 93 ARG A CA 1
ATOM 780 C C . ARG A 1 93 ? -3.623 -1.193 9.002 1.00 95.44 93 ARG A C 1
ATOM 782 O O . ARG A 1 93 ? -3.129 -2.217 9.453 1.00 95.44 93 ARG A O 1
ATOM 789 N N . TYR A 1 94 ? -4.319 -0.322 9.727 1.00 96.25 94 TYR A N 1
ATOM 790 C CA . TYR A 1 94 ? -4.599 -0.516 11.144 1.00 96.25 94 TYR A CA 1
ATOM 791 C C . TYR A 1 94 ? -5.369 -1.824 11.395 1.00 96.25 94 TYR A C 1
ATOM 793 O O . TYR A 1 94 ? -4.961 -2.610 12.245 1.00 96.25 94 TYR A O 1
ATOM 801 N N . SER A 1 95 ? -6.417 -2.112 10.615 1.00 96.00 95 SER A N 1
ATOM 802 C CA . SER A 1 95 ? -7.166 -3.374 10.716 1.00 96.00 95 SER A CA 1
ATOM 803 C C . SER A 1 95 ? -6.298 -4.605 10.440 1.00 96.00 95 SER A C 1
ATOM 805 O O . SER A 1 95 ? -6.423 -5.600 11.148 1.00 96.00 95 SER A O 1
ATOM 807 N N . LEU A 1 96 ? -5.401 -4.553 9.448 1.00 95.88 96 LEU A N 1
ATOM 808 C CA . LEU A 1 96 ? -4.443 -5.636 9.187 1.00 95.88 96 LEU A CA 1
ATOM 809 C C . LEU A 1 96 ? -3.492 -5.846 10.371 1.00 95.88 96 LEU A C 1
ATOM 811 O O . LEU A 1 96 ? -3.353 -6.964 10.861 1.00 95.88 96 LEU A O 1
ATOM 815 N N . GLU A 1 97 ? -2.891 -4.769 10.876 1.00 95.31 97 GLU A N 1
ATOM 816 C CA . GLU A 1 97 ? -1.931 -4.842 11.981 1.00 95.31 97 GLU A CA 1
ATOM 817 C C . GLU A 1 97 ? -2.598 -5.312 13.285 1.00 95.31 97 GLU A C 1
ATOM 819 O O . GLU A 1 97 ? -2.020 -6.118 14.012 1.00 95.31 97 GLU A O 1
ATOM 824 N N . ARG A 1 98 ? -3.850 -4.911 13.549 1.00 94.62 98 ARG A N 1
ATOM 825 C CA . ARG A 1 98 ? -4.651 -5.429 14.673 1.00 94.62 98 ARG A CA 1
ATOM 826 C C . ARG A 1 98 ? -4.887 -6.940 14.582 1.00 94.62 98 ARG A C 1
ATOM 828 O O . ARG A 1 98 ? -5.009 -7.601 15.610 1.00 94.62 98 ARG A O 1
ATOM 835 N N . ARG A 1 99 ? -4.953 -7.485 13.367 1.00 93.31 99 ARG A N 1
ATOM 836 C CA . ARG A 1 99 ? -5.136 -8.919 13.082 1.00 93.31 99 ARG A CA 1
ATOM 837 C C . ARG A 1 99 ? -3.799 -9.663 12.955 1.00 93.31 99 ARG A C 1
ATOM 839 O O . ARG A 1 99 ? -3.757 -10.733 12.359 1.00 93.31 99 ARG A O 1
ATOM 846 N N . ASP A 1 100 ? -2.728 -9.097 13.513 1.00 93.06 100 ASP A N 1
ATOM 847 C CA . ASP A 1 100 ? -1.365 -9.648 13.513 1.00 93.06 100 ASP A CA 1
ATOM 848 C C . ASP A 1 100 ? -0.751 -9.800 12.108 1.00 93.06 100 ASP A C 1
ATOM 850 O O . ASP A 1 100 ? 0.152 -10.601 11.867 1.00 93.06 100 ASP A O 1
ATOM 854 N N . PHE A 1 101 ? -1.225 -9.000 11.149 1.00 93.06 101 PHE A N 1
ATOM 855 C CA . PHE A 1 101 ? -0.683 -8.963 9.798 1.00 93.06 101 PHE A CA 1
ATOM 856 C C . PHE A 1 101 ? 0.093 -7.665 9.566 1.00 93.06 101 PHE A C 1
ATOM 858 O O . PHE A 1 101 ? -0.451 -6.658 9.125 1.00 93.06 101 PHE A O 1
ATOM 865 N N . GLY A 1 102 ? 1.385 -7.678 9.899 1.00 95.00 102 GLY A N 1
ATOM 866 C CA . GLY A 1 102 ? 2.255 -6.501 9.823 1.00 95.00 102 GLY A CA 1
ATOM 867 C C . GLY A 1 102 ? 2.843 -6.234 8.433 1.00 95.00 102 GLY A C 1
ATOM 868 O O . GLY A 1 102 ? 3.443 -7.116 7.815 1.00 95.00 102 GLY A O 1
ATOM 869 N N . MET A 1 103 ? 2.773 -4.980 7.967 1.00 94.62 103 MET A N 1
ATOM 870 C CA . MET A 1 103 ? 3.301 -4.572 6.652 1.00 94.62 103 MET A CA 1
ATOM 871 C C . MET A 1 103 ? 4.808 -4.798 6.507 1.00 94.62 103 MET A C 1
ATOM 873 O O . MET A 1 103 ? 5.263 -5.256 5.463 1.00 94.62 103 MET A O 1
ATOM 877 N N . SER A 1 104 ? 5.591 -4.489 7.543 1.00 94.31 104 SER A N 1
ATOM 878 C CA . SER A 1 104 ? 7.047 -4.694 7.533 1.00 94.31 104 SER A CA 1
ATOM 879 C C . SER A 1 104 ? 7.396 -6.160 7.272 1.00 94.31 104 SER A C 1
ATOM 881 O O . SER A 1 104 ? 8.195 -6.472 6.388 1.00 94.31 104 SER A O 1
ATOM 883 N N . GLU A 1 105 ? 6.723 -7.056 7.988 1.00 95.25 105 GLU A N 1
ATOM 884 C CA . GLU A 1 105 ? 7.031 -8.484 7.982 1.00 95.25 105 GLU A CA 1
ATOM 885 C C . GLU A 1 105 ? 6.541 -9.136 6.694 1.00 95.25 105 GLU A C 1
ATOM 887 O O . GLU A 1 105 ? 7.239 -9.972 6.113 1.00 95.25 105 GLU A O 1
ATOM 892 N N . TYR A 1 106 ? 5.405 -8.666 6.177 1.00 96.38 106 TYR A N 1
ATOM 893 C CA . TYR A 1 106 ? 4.952 -8.993 4.835 1.00 96.38 106 TYR A CA 1
ATOM 894 C C . TYR A 1 106 ? 5.973 -8.578 3.769 1.00 96.38 106 TYR A C 1
ATOM 896 O O . TYR A 1 106 ? 6.405 -9.407 2.967 1.00 96.38 106 TYR A O 1
ATOM 904 N N . LEU A 1 107 ? 6.397 -7.309 3.768 1.00 96.25 107 LEU A N 1
ATOM 905 C CA . LEU A 1 107 ? 7.324 -6.782 2.766 1.00 96.25 107 LEU A CA 1
ATOM 906 C C . LEU A 1 107 ? 8.669 -7.509 2.799 1.00 96.25 107 LEU A C 1
ATOM 908 O O . LEU A 1 107 ? 9.186 -7.867 1.744 1.00 96.25 107 LEU A O 1
ATOM 912 N N . LYS A 1 108 ? 9.196 -7.807 3.991 1.00 96.69 108 LYS A N 1
ATOM 913 C CA . LYS A 1 108 ? 10.430 -8.587 4.163 1.00 96.69 108 LYS A CA 1
ATOM 914 C C . LYS A 1 108 ? 10.335 -9.994 3.568 1.00 96.69 108 LYS A C 1
ATOM 916 O O . LYS A 1 108 ? 11.339 -10.531 3.112 1.00 96.69 108 LYS A O 1
ATOM 921 N N . LYS A 1 109 ? 9.146 -10.604 3.586 1.00 96.50 109 LYS A N 1
ATOM 922 C CA . LYS A 1 109 ? 8.904 -11.943 3.031 1.00 96.50 109 LYS A CA 1
ATOM 923 C C . LYS A 1 109 ? 8.814 -11.943 1.502 1.00 96.50 109 LYS A C 1
ATOM 925 O O . LYS A 1 109 ? 9.180 -12.941 0.887 1.00 96.50 109 LYS A O 1
ATOM 930 N N . VAL A 1 110 ? 8.284 -10.877 0.896 1.00 96.75 110 VAL A N 1
ATOM 931 C CA . VAL A 1 110 ? 8.003 -10.835 -0.554 1.00 96.75 110 VAL A CA 1
ATOM 932 C C . VAL A 1 110 ? 9.066 -10.110 -1.376 1.00 96.75 110 VAL A C 1
ATOM 934 O O . VAL A 1 110 ? 9.229 -10.422 -2.555 1.00 96.75 110 VAL A O 1
ATOM 937 N N . LEU A 1 111 ? 9.774 -9.143 -0.789 1.00 96.94 111 LEU A N 1
ATOM 938 C CA . LEU A 1 111 ? 10.877 -8.447 -1.446 1.00 96.94 111 LEU A CA 1
ATOM 939 C C . LEU A 1 111 ? 12.132 -9.319 -1.431 1.00 96.94 111 LEU A C 1
ATOM 941 O O . LEU A 1 111 ? 12.391 -10.058 -0.482 1.00 96.94 111 LEU A O 1
ATOM 945 N N . ASN A 1 112 ? 12.942 -9.201 -2.481 1.00 96.25 112 ASN A N 1
ATOM 946 C CA . ASN A 1 112 ? 14.304 -9.714 -2.436 1.00 96.25 112 ASN A CA 1
ATOM 947 C C . ASN A 1 112 ? 15.162 -8.878 -1.466 1.00 96.25 112 ASN A C 1
ATOM 949 O O . ASN A 1 112 ? 14.781 -7.780 -1.059 1.00 96.25 112 ASN A O 1
ATOM 953 N N . GLU A 1 113 ? 16.339 -9.395 -1.119 1.00 96.44 113 GLU A N 1
ATOM 954 C CA . GLU A 1 113 ? 17.241 -8.776 -0.140 1.00 96.44 113 GLU A CA 1
ATOM 955 C C . GLU A 1 113 ? 17.587 -7.319 -0.481 1.00 96.44 113 GLU A C 1
ATOM 957 O O . GLU A 1 113 ? 17.400 -6.431 0.349 1.00 96.44 113 GLU A O 1
ATOM 962 N N . LYS A 1 114 ? 17.990 -7.048 -1.729 1.00 95.25 114 LYS A N 1
ATOM 963 C CA . LYS A 1 114 ? 18.355 -5.696 -2.174 1.00 95.25 114 LYS A CA 1
ATOM 964 C C . LYS A 1 114 ? 17.187 -4.711 -2.054 1.00 95.25 114 LYS A C 1
ATOM 966 O O . LYS A 1 114 ? 17.355 -3.599 -1.560 1.00 95.25 114 LYS A O 1
ATOM 971 N N . ASP A 1 115 ? 16.008 -5.094 -2.533 1.00 96.88 115 ASP A N 1
ATOM 972 C CA . ASP A 1 115 ? 14.820 -4.242 -2.489 1.00 96.88 115 ASP A CA 1
ATOM 973 C C . ASP A 1 115 ? 14.336 -4.032 -1.048 1.00 96.88 115 ASP A C 1
ATOM 975 O O . ASP A 1 115 ? 13.878 -2.941 -0.715 1.00 96.88 115 ASP A O 1
ATOM 979 N N . TRP A 1 116 ? 14.471 -5.035 -0.175 1.00 96.75 116 TRP A N 1
ATOM 980 C CA . TRP A 1 116 ? 14.193 -4.883 1.251 1.00 96.75 116 TRP A CA 1
ATOM 981 C C . TRP A 1 116 ? 15.129 -3.865 1.910 1.00 96.75 116 TRP A C 1
ATOM 983 O O . TRP A 1 116 ? 14.660 -2.965 2.609 1.00 96.75 116 TRP A O 1
ATOM 993 N N . GLU A 1 117 ? 16.437 -3.963 1.667 1.00 96.06 117 GLU A N 1
ATOM 994 C CA . GLU A 1 117 ? 17.417 -3.002 2.181 1.00 96.06 117 GLU A CA 1
ATOM 995 C C . GLU A 1 117 ? 17.128 -1.576 1.705 1.00 96.06 117 GLU A C 1
ATOM 997 O O . GLU A 1 117 ? 17.146 -0.635 2.500 1.00 96.06 117 GLU A O 1
ATOM 1002 N N . ASP A 1 118 ? 16.834 -1.405 0.416 1.00 95.31 118 ASP A N 1
ATOM 1003 C CA . ASP A 1 118 ? 16.513 -0.098 -0.154 1.00 95.31 118 ASP A CA 1
ATOM 1004 C C . ASP A 1 118 ? 15.201 0.459 0.419 1.00 95.31 118 ASP A C 1
ATOM 1006 O O . ASP A 1 118 ? 15.134 1.638 0.775 1.00 95.31 118 ASP A O 1
ATOM 1010 N N . HIS A 1 119 ? 14.188 -0.388 0.614 1.00 93.62 119 HIS A N 1
ATOM 1011 C CA . HIS A 1 119 ? 12.946 -0.001 1.281 1.00 93.62 119 HIS A CA 1
ATOM 1012 C C . HIS A 1 119 ? 13.192 0.483 2.722 1.00 93.62 119 HIS A C 1
ATOM 1014 O O . HIS A 1 119 ? 12.606 1.482 3.147 1.00 93.62 119 HIS A O 1
ATOM 1020 N N . GLN A 1 120 ? 14.081 -0.176 3.477 1.00 93.00 120 GLN A N 1
ATOM 1021 C CA . GLN A 1 120 ? 14.443 0.268 4.830 1.00 93.00 120 GLN A CA 1
ATOM 1022 C C . GLN A 1 120 ? 15.141 1.634 4.830 1.00 93.00 120 GLN A C 1
ATOM 1024 O O . GLN A 1 120 ? 14.844 2.466 5.687 1.00 93.00 120 GLN A O 1
ATOM 1029 N N . LYS A 1 121 ? 16.022 1.902 3.858 1.00 91.62 121 LYS A N 1
ATOM 1030 C CA . LYS A 1 121 ? 16.682 3.214 3.724 1.00 91.62 121 LYS A CA 1
ATOM 1031 C C . LYS A 1 121 ? 15.668 4.325 3.465 1.00 91.62 121 LYS A C 1
ATOM 1033 O O . LYS A 1 121 ? 15.728 5.357 4.127 1.00 91.62 121 LYS A O 1
ATOM 1038 N N . ILE A 1 122 ? 14.711 4.086 2.562 1.00 83.62 122 ILE A N 1
ATOM 1039 C CA . ILE A 1 122 ? 13.632 5.040 2.276 1.00 83.62 122 ILE A CA 1
ATOM 1040 C C . ILE A 1 122 ? 12.815 5.290 3.542 1.00 83.62 122 ILE A C 1
ATOM 1042 O O . ILE A 1 122 ? 12.603 6.437 3.907 1.00 83.62 122 ILE A O 1
ATOM 1046 N N . LYS A 1 123 ? 12.389 4.243 4.260 1.00 75.75 123 LYS A N 1
ATOM 1047 C CA . LYS A 1 123 ? 11.619 4.400 5.505 1.00 75.75 123 LYS A CA 1
ATOM 1048 C C . LYS A 1 123 ? 12.331 5.306 6.516 1.00 75.75 123 LYS A C 1
ATOM 1050 O O . LYS A 1 123 ? 11.675 6.126 7.150 1.00 75.75 123 LYS A O 1
ATOM 1055 N N . ASN A 1 124 ? 13.646 5.167 6.660 1.00 68.62 124 ASN A N 1
ATOM 1056 C CA . ASN A 1 124 ? 14.419 5.943 7.627 1.00 68.62 124 ASN A CA 1
ATOM 1057 C C . ASN A 1 124 ? 14.588 7.412 7.211 1.00 68.62 124 ASN A C 1
ATOM 1059 O O . ASN A 1 124 ? 14.546 8.269 8.084 1.00 68.62 124 ASN A O 1
ATOM 1063 N N . SER A 1 125 ? 14.664 7.722 5.911 1.00 60.38 125 SER A N 1
ATOM 1064 C CA . SER A 1 125 ? 14.804 9.108 5.432 1.00 60.38 125 SER A CA 1
ATOM 1065 C C . SER A 1 125 ? 13.566 9.991 5.639 1.00 60.38 125 SER A C 1
ATOM 1067 O O . SER A 1 125 ? 13.656 11.198 5.465 1.00 60.38 125 SER A O 1
ATOM 1069 N N . TRP A 1 126 ? 12.404 9.410 5.965 1.00 50.44 126 TRP A N 1
ATOM 1070 C CA . TRP A 1 126 ? 11.176 10.157 6.290 1.00 50.44 126 TRP A CA 1
ATOM 1071 C C . TRP A 1 126 ? 10.952 10.334 7.801 1.00 50.44 126 TRP A C 1
ATOM 1073 O O . TRP A 1 126 ? 9.973 10.965 8.192 1.00 50.44 126 TRP A O 1
ATOM 1083 N N . ASN A 1 127 ? 11.817 9.750 8.638 1.00 47.72 127 ASN A N 1
ATOM 1084 C CA . ASN A 1 127 ? 11.751 9.843 10.101 1.00 47.72 127 ASN A CA 1
ATOM 1085 C C . ASN A 1 127 ? 12.842 10.763 10.694 1.00 47.72 127 ASN A C 1
ATOM 1087 O O . ASN A 1 127 ? 12.925 10.870 11.918 1.00 47.72 127 ASN A O 1
ATOM 1091 N N . GLU A 1 128 ? 13.666 11.386 9.844 1.00 36.03 128 GLU A N 1
ATOM 1092 C CA . GLU A 1 128 ? 14.639 12.447 10.171 1.00 36.03 128 GLU A CA 1
ATOM 1093 C C . GLU A 1 128 ? 14.075 13.822 9.788 1.00 36.03 128 GLU A C 1
ATOM 1095 O O . GLU A 1 128 ? 14.310 14.783 10.557 1.00 36.03 128 GLU A O 1
#

Secondary structure (DSSP, 8-state):
---HHHHTSS--SSHHHHHHHHHHHHHS-HHHHHHHHHHHHHHHHHHHHHH--SSPPPHHHHHHHHHTS-HHHHHHHHHH-HHHHTT-HHHHHHHHHHTT--HHHHHHHHS-HHHHHHHHHHHHHT--

Radius of gyration: 17.47 Å; chains: 1; bounding box: 38×30×43 Å

Foldseek 3Di:
DDPLCVLQLLAAPDPVVRVVLSVVLVPDDPVCNNVSSLVVNVVRLLVVLLVVQPDFQDPVLVVVLLVPDDPVVSVVDVVCNDVNCRPPPSSSQSSCVVVVNHSLVSCVVRDDPVSNVVVVVVVVVVVD

Organism: NCBI:txid2541721

pLDDT: mean 92.42, std 9.78, range [36.03, 97.94]